Protein AF-A0A2E7R346-F1 (afdb_monomer_lite)

Secondary structure (DSSP, 8-state):
-EEEEEEEEE-HHHHHHHHHHHHHT-HHHHHHHHHHHHHHHHHS--SSEEEEEE---SS-TTSPEEEEEEES-HHHHHHHHHHHTTTEEEEEEE-S---SSHHHHHHHHHHHHS--

Structure (mmCIF, N/CA/C/O backbone):
data_AF-A0A2E7R346-F1
#
_entry.id   AF-A0A2E7R346-F1
#
loop_
_atom_site.group_PDB
_atom_site.id
_atom_site.type_symbol
_atom_site.label_atom_id
_atom_site.label_alt_id
_atom_site.label_comp_id
_atom_site.label_asym_id
_atom_site.label_entity_id
_atom_site.label_seq_id
_atom_site.pdbx_PDB_ins_code
_atom_site.Cartn_x
_atom_site.Cartn_y
_atom_site.Cartn_z
_atom_site.occupancy
_atom_site.B_iso_or_equiv
_atom_site.auth_seq_id
_atom_site.auth_comp_id
_atom_site.auth_asym_id
_atom_site.auth_atom_id
_atom_site.pdbx_PDB_model_num
ATOM 1 N N . MET A 1 1 ? -8.274 1.059 22.394 1.00 70.00 1 MET A N 1
ATOM 2 C CA . MET A 1 1 ? -7.260 0.965 21.336 1.00 70.00 1 MET A CA 1
ATOM 3 C C . MET A 1 1 ? -7.216 -0.420 20.745 1.00 70.00 1 MET A C 1
ATOM 5 O O . MET A 1 1 ? -6.826 -1.382 21.396 1.00 70.00 1 MET A O 1
ATOM 9 N N . THR A 1 2 ? -7.725 -0.501 19.519 1.00 81.00 2 THR A N 1
ATOM 10 C CA . THR A 1 2 ? -7.719 -1.702 18.685 1.00 81.00 2 THR A CA 1
ATOM 11 C C . THR A 1 2 ? -6.454 -1.692 17.834 1.00 81.00 2 THR A C 1
ATOM 13 O O . THR A 1 2 ? -6.122 -0.682 17.211 1.00 81.00 2 THR A O 1
ATOM 16 N N . LEU A 1 3 ? -5.731 -2.811 17.810 1.00 82.31 3 LEU A N 1
ATOM 17 C CA . LEU A 1 3 ? -4.644 -3.008 16.859 1.00 82.31 3 LEU A CA 1
ATOM 18 C C . LEU A 1 3 ? -5.235 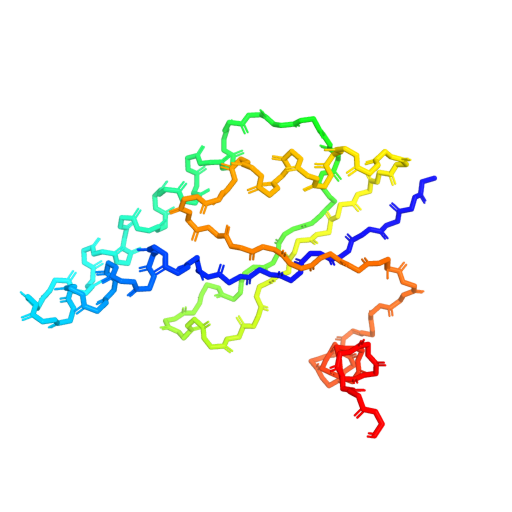-3.448 15.525 1.00 82.31 3 LEU A C 1
ATOM 20 O O . LEU A 1 3 ? -6.109 -4.308 15.486 1.00 82.31 3 LEU A O 1
ATOM 24 N N . TYR A 1 4 ? -4.729 -2.883 14.442 1.00 84.00 4 TYR A N 1
ATOM 25 C CA . TYR A 1 4 ? -5.049 -3.253 13.078 1.00 84.00 4 TYR A CA 1
ATOM 26 C C . TYR A 1 4 ? -3.785 -3.661 12.347 1.00 84.00 4 TYR A C 1
ATOM 28 O O . TYR A 1 4 ? -2.724 -3.057 12.502 1.00 84.00 4 TYR A O 1
ATOM 36 N N . ILE A 1 5 ? -3.921 -4.690 11.528 1.00 83.88 5 ILE A N 1
ATOM 37 C CA . ILE A 1 5 ? -2.853 -5.260 10.731 1.00 83.88 5 ILE A CA 1
ATOM 38 C C . ILE A 1 5 ? -3.257 -5.085 9.276 1.00 83.88 5 ILE A C 1
ATOM 40 O O . ILE A 1 5 ? -4.251 -5.644 8.817 1.00 83.88 5 ILE A O 1
ATOM 44 N N . GLY A 1 6 ? -2.522 -4.221 8.591 1.00 84.44 6 GLY A N 1
ATOM 45 C CA . GLY A 1 6 ? -2.676 -3.887 7.188 1.00 84.44 6 GLY A CA 1
ATOM 46 C C . GLY A 1 6 ? -1.701 -4.699 6.364 1.00 84.44 6 GLY A C 1
ATOM 47 O O . GLY A 1 6 ? -0.507 -4.407 6.357 1.00 84.44 6 GLY A O 1
ATOM 48 N N . TYR A 1 7 ? -2.206 -5.699 5.657 1.00 82.44 7 TYR A N 1
ATOM 49 C CA . TYR A 1 7 ? -1.436 -6.365 4.616 1.00 82.44 7 TYR A CA 1
ATOM 50 C C . TYR A 1 7 ? -1.426 -5.472 3.391 1.00 82.44 7 TYR A C 1
ATOM 52 O O . TYR A 1 7 ? -2.494 -5.043 2.950 1.00 82.44 7 TYR A O 1
ATOM 60 N N . TYR A 1 8 ? -0.247 -5.184 2.852 1.00 82.19 8 TYR A N 1
ATOM 61 C CA . TYR A 1 8 ? -0.124 -4.314 1.698 1.00 82.19 8 TYR A CA 1
ATOM 62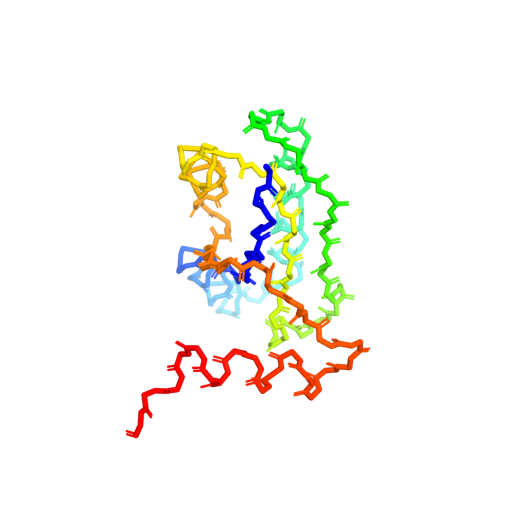 C C . TYR A 1 8 ? 0.728 -4.903 0.585 1.00 82.19 8 TYR A C 1
ATOM 64 O O . TYR A 1 8 ? 1.657 -5.680 0.806 1.00 82.19 8 TYR A O 1
ATOM 72 N N . ARG A 1 9 ? 0.378 -4.496 -0.633 1.00 82.81 9 ARG A N 1
ATOM 73 C CA . ARG A 1 9 ? 1.025 -4.877 -1.891 1.00 82.81 9 ARG A CA 1
ATOM 74 C C . ARG A 1 9 ? 1.102 -3.663 -2.821 1.00 82.81 9 ARG A C 1
ATOM 76 O O . ARG A 1 9 ? 0.374 -2.693 -2.578 1.00 82.81 9 ARG A O 1
ATOM 83 N N . PRO A 1 10 ? 1.932 -3.691 -3.879 1.00 86.00 10 PRO A N 1
ATOM 84 C CA . PRO A 1 10 ? 1.885 -2.663 -4.910 1.00 86.00 10 PRO A CA 1
ATOM 85 C C . PRO A 1 10 ? 0.462 -2.511 -5.458 1.00 86.00 10 PRO A C 1
ATOM 87 O O . PRO A 1 10 ? -0.243 -3.506 -5.651 1.00 86.00 10 PRO A O 1
ATOM 90 N N . SER A 1 11 ? 0.030 -1.269 -5.673 1.00 87.31 11 SER A N 1
ATOM 91 C CA . SER A 1 11 ? -1.288 -0.994 -6.250 1.00 87.31 11 SER A CA 1
ATOM 92 C C . SER A 1 11 ? -1.368 -1.450 -7.708 1.00 87.31 11 SER A C 1
ATOM 94 O O . SER A 1 11 ? -0.342 -1.601 -8.374 1.00 87.31 11 SER A O 1
ATOM 96 N N . ALA A 1 12 ? -2.577 -1.613 -8.250 1.00 86.94 12 ALA A N 1
ATOM 97 C CA . ALA A 1 12 ? -2.758 -1.944 -9.669 1.00 86.94 12 ALA A CA 1
ATOM 98 C C . ALA A 1 12 ? -2.040 -0.951 -10.609 1.00 86.94 12 ALA A C 1
ATOM 100 O O . ALA A 1 12 ? -1.440 -1.345 -11.607 1.00 86.94 12 ALA A O 1
ATOM 101 N N . ALA A 1 13 ? -2.038 0.339 -10.254 1.00 87.88 13 ALA A N 1
ATOM 102 C CA . ALA A 1 13 ? -1.318 1.367 -11.002 1.00 87.88 13 ALA A CA 1
ATOM 103 C C . ALA A 1 13 ? 0.203 1.163 -10.960 1.00 87.88 13 ALA A C 1
ATOM 105 O O . ALA A 1 13 ? 0.887 1.422 -11.947 1.00 87.88 13 ALA A O 1
ATOM 106 N N . GLN A 1 14 ? 0.741 0.701 -9.830 1.00 88.31 14 GLN A N 1
ATOM 107 C CA . GLN A 1 14 ? 2.161 0.393 -9.713 1.00 88.31 14 GLN A CA 1
ATOM 108 C C . GLN A 1 14 ? 2.533 -0.893 -10.464 1.00 88.31 14 GLN A C 1
ATOM 110 O O . GLN A 1 14 ? 3.584 -0.929 -11.096 1.00 88.31 14 GLN A O 1
ATOM 115 N N . TRP A 1 15 ? 1.666 -1.910 -10.467 1.00 87.38 15 TRP A N 1
ATOM 116 C CA . TRP A 1 15 ? 1.862 -3.112 -11.284 1.00 87.38 15 TRP A CA 1
ATOM 117 C C . TRP A 1 15 ? 1.944 -2.799 -12.774 1.00 87.38 15 TRP A C 1
ATOM 119 O O . TRP A 1 15 ? 2.810 -3.339 -13.456 1.00 87.38 15 TRP A O 1
ATOM 129 N N . GLN A 1 16 ? 1.113 -1.876 -13.266 1.00 89.88 16 GLN A N 1
ATOM 130 C CA . GLN A 1 16 ? 1.210 -1.430 -14.654 1.00 89.88 16 GLN A CA 1
ATOM 131 C C . GLN A 1 16 ? 2.571 -0.791 -14.953 1.00 89.88 16 GLN A C 1
ATOM 133 O O . GLN A 1 16 ? 3.171 -1.100 -15.973 1.00 89.88 16 GLN A O 1
ATOM 138 N N . ARG A 1 17 ? 3.101 0.040 -14.045 1.00 89.38 17 ARG A N 1
ATOM 139 C CA . ARG A 1 17 ? 4.438 0.635 -14.218 1.00 89.38 17 ARG A CA 1
ATOM 140 C C . ARG A 1 17 ? 5.538 -0.420 -14.265 1.00 89.38 17 ARG A C 1
ATOM 142 O O . ARG A 1 17 ? 6.480 -0.262 -15.030 1.00 89.38 17 ARG A O 1
ATOM 149 N N . PHE A 1 18 ? 5.428 -1.481 -13.463 1.00 88.12 18 PHE A N 1
ATOM 150 C CA . PHE A 1 18 ? 6.378 -2.590 -13.527 1.00 88.12 18 PHE A CA 1
ATOM 151 C C . PHE A 1 18 ? 6.297 -3.330 -14.863 1.00 88.12 18 PHE A C 1
ATOM 153 O O . PHE A 1 18 ? 7.341 -3.571 -15.456 1.00 88.12 18 PHE A O 1
ATOM 160 N N . ALA A 1 19 ? 5.094 -3.606 -15.374 1.00 88.19 19 ALA A N 1
ATOM 161 C CA . ALA A 1 19 ? 4.919 -4.220 -16.692 1.00 88.19 19 ALA A CA 1
ATOM 162 C C . ALA A 1 19 ? 5.499 -3.336 -17.814 1.00 88.19 19 ALA A C 1
ATOM 164 O O . ALA A 1 19 ? 6.271 -3.807 -18.644 1.00 88.19 19 ALA A O 1
ATOM 165 N N . ASP A 1 20 ? 5.222 -2.029 -17.780 1.00 91.25 20 ASP A N 1
ATOM 166 C CA . ASP A 1 20 ? 5.782 -1.076 -18.741 1.00 91.25 20 ASP A CA 1
ATOM 167 C C . ASP A 1 20 ? 7.321 -1.014 -18.639 1.00 91.25 20 ASP A C 1
ATOM 169 O O . ASP A 1 20 ? 8.015 -0.851 -19.643 1.00 91.25 20 ASP A O 1
ATOM 173 N N . ALA A 1 21 ? 7.886 -1.134 -17.434 1.00 89.44 21 ALA A N 1
ATOM 174 C CA . ALA A 1 21 ? 9.332 -1.155 -17.224 1.00 89.44 21 ALA A CA 1
ATOM 175 C C . ALA A 1 21 ? 9.976 -2.467 -17.701 1.00 89.44 21 ALA A C 1
ATOM 177 O O . ALA A 1 21 ? 11.108 -2.442 -18.183 1.00 89.44 21 ALA A O 1
ATOM 178 N N . GLU A 1 22 ? 9.274 -3.598 -17.608 1.00 87.81 22 GLU A N 1
ATOM 179 C CA . GLU A 1 22 ? 9.700 -4.866 -18.212 1.00 87.81 22 GLU A CA 1
ATOM 180 C C . GLU A 1 22 ? 9.753 -4.752 -19.738 1.00 87.81 22 GLU A C 1
ATOM 182 O O . GLU A 1 22 ? 10.787 -5.062 -20.333 1.00 87.81 22 GLU A O 1
ATOM 187 N N . ASP A 1 23 ? 8.700 -4.209 -20.356 1.00 93.19 23 ASP A N 1
ATOM 188 C CA . ASP A 1 23 ? 8.622 -4.007 -21.808 1.00 93.19 23 ASP A CA 1
ATOM 189 C C . ASP A 1 23 ? 9.711 -3.053 -22.335 1.00 93.19 23 ASP A C 1
ATOM 191 O O . ASP A 1 23 ? 10.204 -3.213 -23.454 1.00 93.19 23 ASP A O 1
ATOM 195 N N . ASN A 1 24 ? 10.120 -2.073 -21.522 1.00 91.94 24 ASN A N 1
ATOM 196 C CA . ASN A 1 24 ? 11.123 -1.066 -21.881 1.00 91.94 24 ASN A CA 1
ATOM 197 C C . ASN A 1 24 ? 12.545 -1.380 -21.374 1.00 91.94 24 ASN A C 1
ATOM 199 O O . ASN A 1 24 ? 13.476 -0.630 -21.672 1.00 91.94 24 ASN A O 1
ATOM 203 N N . GLY A 1 25 ? 12.738 -2.469 -20.623 1.00 90.06 25 GLY A N 1
ATOM 204 C CA . GLY A 1 25 ? 14.036 -2.855 -20.059 1.00 90.06 25 GLY A CA 1
ATOM 205 C C . GLY A 1 25 ? 14.549 -1.955 -18.923 1.00 90.06 25 GLY A C 1
ATOM 206 O O . GLY A 1 25 ? 15.754 -1.914 -18.685 1.00 90.06 25 GLY A O 1
ATOM 207 N N . THR A 1 26 ? 13.666 -1.243 -18.216 1.00 91.56 26 THR A N 1
ATOM 208 C CA . THR A 1 26 ? 13.984 -0.259 -17.156 1.00 91.56 26 THR A CA 1
ATOM 209 C C . THR A 1 26 ? 13.536 -0.701 -15.755 1.00 91.56 26 THR A C 1
ATOM 211 O O . THR A 1 26 ? 13.355 0.117 -14.853 1.00 91.56 26 THR A O 1
ATOM 214 N N . VAL A 1 27 ? 13.364 -2.010 -15.538 1.00 85.75 27 VAL A N 1
ATOM 215 C CA . VAL A 1 27 ? 12.841 -2.589 -14.283 1.00 85.75 27 VAL A CA 1
ATOM 216 C C . VAL A 1 27 ? 13.582 -2.091 -13.038 1.00 85.75 27 VAL A C 1
ATOM 218 O O . VAL A 1 27 ? 12.943 -1.734 -12.051 1.00 85.75 27 VAL A O 1
ATOM 221 N N . GLU A 1 28 ? 14.915 -2.033 -13.069 1.00 83.88 28 GLU A N 1
ATOM 222 C CA . GLU A 1 28 ? 15.717 -1.588 -11.919 1.00 83.88 28 GLU A CA 1
ATOM 223 C C . GLU A 1 28 ? 15.448 -0.116 -11.561 1.00 83.88 28 GLU A C 1
ATOM 225 O O . GLU A 1 28 ? 15.304 0.228 -10.385 1.00 83.88 28 GLU A O 1
ATOM 230 N N . GLU A 1 29 ? 15.307 0.748 -12.567 1.00 87.19 29 GLU A N 1
ATOM 231 C CA . GLU A 1 29 ? 15.001 2.169 -12.383 1.00 87.19 29 GLU A CA 1
ATOM 232 C C . GLU A 1 29 ? 13.609 2.352 -11.771 1.00 87.19 29 GLU A C 1
ATOM 234 O O . GLU A 1 29 ? 13.432 3.129 -10.830 1.00 87.19 29 GLU A O 1
ATOM 239 N N . GLU A 1 30 ? 12.621 1.592 -12.248 1.00 86.81 30 GLU A N 1
ATOM 240 C CA . GLU A 1 30 ? 11.263 1.660 -11.712 1.00 86.81 30 GLU A CA 1
ATOM 241 C C . GLU A 1 30 ? 11.167 1.050 -10.304 1.00 86.81 30 GLU A C 1
ATOM 243 O O . GLU A 1 30 ? 10.417 1.560 -9.471 1.00 86.81 30 GLU A O 1
ATOM 248 N N . GLN A 1 31 ? 11.968 0.033 -9.970 1.00 83.12 31 GLN A N 1
ATOM 249 C CA . GLN A 1 31 ? 12.076 -0.475 -8.596 1.00 83.12 31 GLN A CA 1
ATOM 250 C C . GLN A 1 31 ? 12.646 0.581 -7.639 1.00 83.12 31 GLN A C 1
ATOM 252 O O . GLN A 1 31 ? 12.114 0.779 -6.540 1.00 83.12 31 GLN A O 1
ATOM 257 N N . GLN A 1 32 ? 13.692 1.303 -8.053 1.00 83.06 32 GLN A N 1
ATOM 258 C CA . GLN A 1 32 ? 14.242 2.410 -7.266 1.00 83.06 32 GLN A CA 1
ATOM 259 C C . GLN A 1 32 ? 13.230 3.554 -7.122 1.00 83.06 32 GLN A C 1
ATOM 261 O O . GLN A 1 32 ? 13.040 4.082 -6.022 1.00 83.06 32 GLN A O 1
ATOM 266 N N . ALA A 1 33 ? 12.529 3.903 -8.204 1.00 86.06 33 ALA A N 1
ATOM 267 C CA . ALA A 1 33 ? 11.498 4.933 -8.192 1.00 86.06 33 ALA A CA 1
ATOM 268 C C . ALA A 1 33 ? 10.311 4.549 -7.293 1.00 86.06 33 ALA A C 1
ATOM 270 O O . ALA A 1 33 ? 9.816 5.384 -6.534 1.00 86.06 33 ALA A O 1
ATOM 271 N N . PHE A 1 34 ? 9.882 3.287 -7.320 1.00 85.12 34 PHE A N 1
ATOM 272 C CA . PHE A 1 34 ? 8.869 2.755 -6.412 1.00 85.12 34 PHE A CA 1
ATOM 273 C C . PHE A 1 34 ? 9.290 2.917 -4.948 1.00 85.12 34 PHE A C 1
ATOM 275 O O . PHE A 1 34 ? 8.536 3.489 -4.158 1.00 85.12 34 PHE A O 1
ATOM 282 N N . MET A 1 35 ? 10.509 2.496 -4.595 1.00 80.88 35 MET A N 1
ATOM 283 C CA . MET A 1 35 ? 11.024 2.639 -3.231 1.00 80.88 35 MET A CA 1
ATOM 284 C C . MET A 1 35 ? 11.063 4.109 -2.791 1.00 80.88 35 MET A C 1
ATOM 286 O O . MET A 1 35 ? 10.621 4.436 -1.689 1.00 80.88 35 MET A O 1
ATOM 290 N N . ALA A 1 36 ? 11.512 5.014 -3.664 1.00 81.62 36 ALA A N 1
ATOM 291 C CA . ALA A 1 36 ? 11.522 6.448 -3.383 1.00 81.62 36 ALA A CA 1
ATOM 292 C C . ALA A 1 36 ? 10.109 7.000 -3.117 1.00 81.62 36 ALA A C 1
ATOM 294 O O . ALA A 1 36 ? 9.924 7.776 -2.180 1.00 81.62 36 ALA A O 1
ATOM 295 N N . ARG A 1 37 ? 9.095 6.566 -3.881 1.00 81.81 37 ARG A N 1
ATOM 296 C CA . ARG A 1 37 ? 7.691 6.968 -3.667 1.00 81.81 37 ARG A CA 1
ATOM 297 C C . ARG A 1 37 ? 7.140 6.440 -2.338 1.00 81.81 37 ARG A C 1
ATOM 299 O O . ARG A 1 37 ? 6.468 7.188 -1.632 1.00 81.81 37 ARG A O 1
ATOM 306 N N . VAL A 1 38 ? 7.446 5.192 -1.966 1.00 78.12 38 VAL A N 1
ATOM 307 C CA . VAL A 1 38 ? 7.044 4.614 -0.667 1.00 78.12 38 VAL A CA 1
ATOM 308 C C . VAL A 1 38 ? 7.684 5.374 0.498 1.00 78.12 38 VAL A C 1
ATOM 310 O O . VAL A 1 38 ? 6.997 5.702 1.469 1.00 78.12 38 VAL A O 1
ATOM 313 N N . LEU A 1 39 ? 8.982 5.678 0.407 1.00 75.75 39 LEU A N 1
ATOM 314 C CA . LEU A 1 39 ? 9.705 6.436 1.432 1.00 75.75 39 LEU A CA 1
ATOM 315 C C . LEU A 1 39 ? 9.174 7.867 1.559 1.00 75.75 39 LEU A C 1
ATOM 317 O O . LEU A 1 39 ? 8.878 8.300 2.669 1.00 75.75 39 LEU A O 1
ATOM 321 N N . ALA A 1 40 ? 8.963 8.564 0.441 1.00 74.44 40 ALA A N 1
ATOM 322 C CA . ALA A 1 40 ? 8.391 9.909 0.443 1.00 74.44 40 ALA A CA 1
ATOM 323 C C . ALA A 1 40 ? 6.988 9.932 1.071 1.00 74.44 40 ALA A C 1
ATOM 325 O O . ALA A 1 40 ? 6.689 10.790 1.902 1.00 74.44 40 ALA A O 1
ATOM 326 N N . ALA A 1 41 ? 6.147 8.945 0.745 1.00 69.94 41 ALA A N 1
ATOM 327 C CA . ALA A 1 41 ? 4.838 8.799 1.370 1.00 69.94 41 ALA A CA 1
ATOM 328 C C . ALA A 1 41 ? 4.957 8.540 2.885 1.0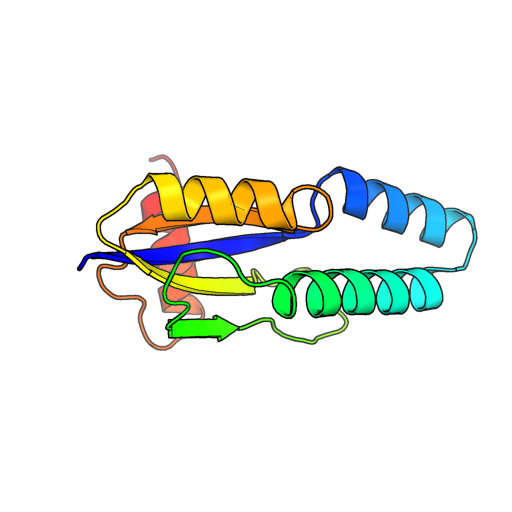0 69.94 41 ALA A C 1
ATOM 330 O O . ALA A 1 41 ? 4.163 9.057 3.663 1.00 69.94 41 ALA A O 1
ATOM 331 N N . ARG A 1 42 ? 5.974 7.811 3.355 1.00 67.44 42 ARG A N 1
ATOM 332 C CA . ARG A 1 42 ? 6.211 7.632 4.798 1.00 67.44 42 ARG A CA 1
ATOM 333 C C . ARG A 1 42 ? 6.604 8.930 5.513 1.00 67.44 42 ARG A C 1
ATOM 335 O O . ARG A 1 42 ? 6.236 9.107 6.670 1.00 67.44 42 ARG A O 1
ATOM 342 N N . GLU A 1 43 ? 7.362 9.807 4.862 1.00 64.81 43 GLU A N 1
ATOM 343 C CA . GLU A 1 43 ? 7.807 11.081 5.449 1.00 64.81 43 GLU A CA 1
ATOM 344 C C . GLU A 1 43 ? 6.679 12.116 5.548 1.00 64.81 43 GLU A C 1
ATOM 346 O O . GLU A 1 43 ? 6.689 12.972 6.436 1.00 64.81 43 GLU A O 1
ATOM 351 N N . SER A 1 44 ? 5.669 12.026 4.681 1.00 57.97 44 SER A N 1
ATOM 352 C CA . SER A 1 44 ? 4.448 12.816 4.822 1.00 57.97 44 SER A CA 1
ATOM 353 C C . SER A 1 44 ? 3.587 12.290 5.976 1.00 57.97 44 SER A C 1
ATOM 355 O O . SER A 1 44 ? 3.051 11.186 5.924 1.00 57.97 44 SER A O 1
ATOM 357 N N . SER A 1 45 ? 3.476 13.102 7.027 1.00 55.28 45 SER A N 1
ATOM 358 C CA . SER A 1 45 ? 2.680 12.821 8.225 1.00 55.28 45 SER A CA 1
ATOM 359 C C . SER A 1 45 ? 1.230 12.463 7.882 1.00 55.28 45 SER A C 1
ATOM 361 O O . SER A 1 45 ? 0.565 13.198 7.151 1.00 55.28 45 SER A O 1
ATOM 363 N N . PHE A 1 46 ? 0.724 11.377 8.465 1.00 61.81 46 PHE A N 1
ATOM 364 C CA . PHE A 1 46 ? -0.701 11.059 8.485 1.00 61.81 46 PHE A CA 1
ATOM 365 C C . PHE A 1 46 ? -1.182 10.864 9.928 1.00 61.81 46 PHE A C 1
ATOM 367 O O . PHE A 1 46 ? -0.408 10.548 10.830 1.00 61.81 46 PHE A O 1
ATOM 374 N N . ALA A 1 47 ? -2.480 11.067 10.154 1.00 54.00 47 ALA A N 1
ATOM 375 C CA . ALA A 1 47 ? -3.093 10.924 11.469 1.00 54.00 47 ALA A CA 1
ATOM 376 C C . ALA A 1 47 ? -3.244 9.437 11.846 1.00 54.00 47 ALA A C 1
ATOM 378 O O . ALA A 1 47 ? -4.144 8.766 11.352 1.00 54.00 47 ALA A O 1
ATOM 379 N N . GLY A 1 48 ? -2.368 8.924 12.712 1.00 60.75 48 GLY A N 1
ATOM 380 C CA . GLY A 1 48 ? -2.440 7.570 13.271 1.00 60.75 48 GLY A CA 1
ATOM 381 C C . GLY A 1 48 ? -1.123 7.136 13.920 1.00 60.75 48 GLY A C 1
ATOM 382 O O . GLY A 1 48 ? -0.058 7.623 13.550 1.00 60.75 48 GLY A O 1
ATOM 383 N N . ASN A 1 49 ? -1.181 6.208 14.879 1.00 66.88 49 ASN A N 1
ATOM 384 C CA . ASN A 1 49 ? 0.019 5.623 15.476 1.00 66.88 49 ASN A CA 1
ATOM 385 C C . ASN A 1 49 ? 0.412 4.360 14.697 1.00 66.88 49 ASN A C 1
ATOM 387 O O . ASN A 1 49 ? -0.131 3.279 14.941 1.00 66.88 49 ASN A O 1
ATOM 391 N N . ILE A 1 50 ? 1.357 4.482 13.754 1.00 69.75 50 ILE A N 1
ATOM 392 C CA . ILE A 1 50 ? 2.042 3.298 13.211 1.00 69.75 50 ILE A CA 1
ATOM 393 C C . ILE A 1 50 ? 2.903 2.717 14.325 1.00 69.75 50 ILE A C 1
ATOM 395 O O . ILE A 1 50 ? 3.869 3.340 14.762 1.00 69.75 50 ILE A O 1
ATOM 399 N N . VAL A 1 51 ? 2.572 1.505 14.748 1.00 65.19 51 VAL A N 1
ATOM 400 C CA . VAL A 1 51 ? 3.325 0.777 15.773 1.00 65.19 51 VAL A CA 1
ATOM 401 C C . VAL A 1 51 ? 4.507 0.047 15.141 1.00 65.19 51 VAL A C 1
ATOM 403 O O . VAL A 1 51 ? 5.600 0.018 15.701 1.00 65.19 51 VAL A O 1
ATOM 406 N N . ALA A 1 52 ? 4.305 -0.524 13.952 1.00 62.28 52 ALA A N 1
ATOM 407 C CA . ALA A 1 52 ? 5.351 -1.198 13.193 1.00 62.28 52 ALA A CA 1
ATOM 408 C C . ALA A 1 52 ? 5.022 -1.225 11.695 1.00 62.28 52 ALA A C 1
ATOM 410 O O . ALA A 1 52 ? 3.861 -1.193 11.298 1.00 62.28 52 ALA A O 1
ATOM 411 N N . SER A 1 53 ? 6.050 -1.328 10.858 1.00 68.56 53 SER A N 1
ATOM 412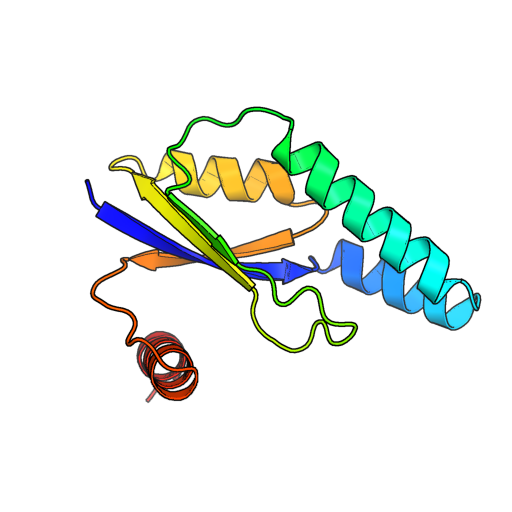 C CA . SER A 1 53 ? 5.907 -1.650 9.438 1.00 68.56 53 SER A CA 1
ATOM 413 C C . SER A 1 53 ? 7.031 -2.595 9.040 1.00 68.56 53 SER A C 1
ATOM 415 O O . SER A 1 53 ? 8.198 -2.346 9.354 1.00 68.56 53 SER A O 1
ATOM 417 N N . TYR A 1 54 ? 6.663 -3.697 8.400 1.00 65.31 54 TYR A N 1
ATOM 418 C CA . TYR A 1 54 ? 7.553 -4.737 7.929 1.00 65.31 54 TYR A CA 1
ATOM 419 C C . TYR A 1 54 ? 7.316 -4.949 6.441 1.00 65.31 54 TYR A C 1
ATOM 421 O O . TYR A 1 54 ? 6.261 -5.415 6.021 1.00 65.31 54 TYR A O 1
ATOM 429 N N . SER A 1 55 ? 8.330 -4.637 5.648 1.00 64.75 55 SER A N 1
ATOM 430 C CA . SER A 1 55 ? 8.422 -5.092 4.270 1.00 64.75 55 SER A CA 1
ATOM 431 C C . SER A 1 55 ? 9.598 -6.052 4.217 1.00 64.75 55 SER A C 1
ATOM 433 O O . SER A 1 55 ? 10.685 -5.653 4.654 1.00 64.75 55 SER A O 1
ATOM 435 N N . PRO A 1 56 ? 9.459 -7.269 3.668 1.00 50.78 56 PRO A N 1
ATOM 436 C CA . PRO A 1 56 ? 10.627 -7.956 3.163 1.00 50.78 56 PRO A CA 1
ATOM 437 C C . PRO A 1 56 ? 11.168 -7.062 2.046 1.00 50.78 56 PRO A C 1
ATOM 439 O O . PRO A 1 56 ? 10.615 -7.006 0.952 1.00 50.78 56 PRO A O 1
ATOM 442 N N . ILE A 1 57 ? 12.202 -6.272 2.342 1.00 46.44 57 ILE A N 1
ATOM 443 C CA . ILE A 1 57 ? 12.986 -5.581 1.317 1.00 46.44 57 ILE A CA 1
ATOM 444 C C . ILE A 1 57 ? 13.806 -6.684 0.644 1.00 46.44 57 ILE A C 1
ATOM 446 O O . ILE A 1 57 ? 14.980 -6.892 0.932 1.00 46.44 57 ILE A O 1
ATOM 450 N N . SER A 1 58 ? 13.120 -7.484 -0.161 1.00 47.59 58 SER A N 1
ATOM 451 C CA . SER A 1 58 ? 13.689 -8.493 -1.032 1.00 47.59 58 SER A CA 1
ATOM 452 C C . SER A 1 58 ? 13.311 -8.118 -2.458 1.00 47.59 58 SER A C 1
ATOM 454 O O . SER A 1 58 ? 12.320 -7.426 -2.681 1.00 47.59 58 SER A O 1
ATOM 456 N N . THR A 1 59 ? 14.081 -8.589 -3.430 1.00 46.44 59 THR A N 1
ATOM 457 C CA . THR A 1 59 ? 13.765 -8.440 -4.859 1.00 46.44 59 THR A CA 1
ATOM 458 C C . THR A 1 59 ? 12.474 -9.161 -5.267 1.00 46.44 59 THR A C 1
ATOM 460 O O . THR A 1 59 ? 11.996 -8.974 -6.379 1.00 46.44 59 THR A O 1
ATOM 463 N N . SER A 1 60 ? 11.910 -9.979 -4.374 1.00 51.81 60 SER A N 1
ATOM 464 C CA . SER A 1 60 ? 10.630 -10.660 -4.519 1.00 51.81 60 SER A CA 1
ATOM 465 C C . SER A 1 60 ? 9.543 -9.852 -3.800 1.00 51.81 60 SER A C 1
ATOM 467 O O . SER A 1 60 ? 9.436 -9.892 -2.569 1.00 51.81 60 SER A O 1
ATOM 469 N N . PHE A 1 61 ? 8.706 -9.157 -4.574 1.00 57.16 61 PHE A N 1
ATOM 470 C CA . PHE A 1 61 ? 7.463 -8.526 -4.103 1.00 57.16 61 PHE A CA 1
ATOM 471 C C . PHE A 1 61 ? 6.351 -9.550 -3.791 1.00 57.16 61 PHE A C 1
ATOM 473 O O . PHE A 1 61 ? 5.227 -9.160 -3.481 1.00 57.16 61 PHE A O 1
ATOM 480 N N . ASP A 1 62 ? 6.663 -10.849 -3.865 1.00 52.91 62 ASP A N 1
ATOM 481 C CA . ASP A 1 62 ? 5.710 -11.954 -3.720 1.00 52.91 62 ASP A CA 1
ATOM 482 C C . ASP A 1 62 ? 5.316 -12.243 -2.264 1.00 52.91 62 ASP A C 1
ATOM 484 O O . ASP A 1 62 ? 4.353 -12.968 -2.015 1.00 52.91 62 ASP A O 1
ATOM 488 N N . LEU A 1 63 ? 6.035 -11.679 -1.286 1.00 53.94 63 LEU A N 1
ATOM 489 C CA . LEU A 1 63 ? 5.698 -11.826 0.129 1.00 53.94 63 LEU A CA 1
ATOM 490 C C . LEU A 1 63 ? 4.883 -10.620 0.616 1.00 53.94 63 LEU A C 1
ATOM 492 O O . LEU A 1 63 ? 5.295 -9.479 0.391 1.00 53.94 63 LEU A O 1
ATOM 496 N N . PRO A 1 64 ? 3.754 -10.839 1.315 1.00 57.41 64 PRO A N 1
ATOM 497 C CA . PRO A 1 64 ? 2.912 -9.751 1.784 1.00 57.41 64 PRO A CA 1
ATOM 498 C C . PRO A 1 64 ? 3.656 -8.910 2.823 1.00 57.41 64 PRO A C 1
ATOM 500 O O . PRO A 1 64 ? 4.124 -9.415 3.847 1.00 57.41 64 PRO A O 1
ATOM 503 N N . SER A 1 65 ? 3.727 -7.607 2.574 1.00 77.38 65 SER A N 1
ATOM 504 C CA . SER A 1 65 ? 4.235 -6.652 3.550 1.00 77.38 65 SER A CA 1
ATOM 505 C C . SER A 1 65 ? 3.140 -6.296 4.557 1.00 77.38 65 SER A C 1
ATOM 507 O O . SER A 1 65 ? 1.949 -6.334 4.247 1.00 77.38 65 SER A O 1
ATOM 509 N N . ILE A 1 66 ? 3.533 -5.973 5.787 1.00 77.31 66 ILE A N 1
ATOM 510 C CA . ILE A 1 66 ? 2.626 -5.786 6.920 1.00 77.31 66 ILE A CA 1
ATOM 511 C C . ILE A 1 66 ? 2.849 -4.410 7.544 1.00 77.31 66 ILE A C 1
ATOM 513 O O . ILE A 1 66 ? 3.973 -4.032 7.857 1.00 77.31 66 ILE A O 1
ATOM 517 N N . MET A 1 67 ? 1.771 -3.679 7.801 1.00 82.00 67 MET A N 1
ATOM 518 C CA . MET A 1 67 ? 1.753 -2.468 8.618 1.00 82.00 67 MET A CA 1
ATOM 519 C C . MET A 1 67 ? 0.863 -2.695 9.840 1.00 82.00 67 MET A C 1
ATOM 521 O O . MET A 1 67 ? -0.251 -3.184 9.709 1.00 82.00 67 MET A O 1
ATOM 525 N N . ILE A 1 68 ? 1.334 -2.335 11.030 1.00 82.44 68 ILE A N 1
ATOM 526 C CA . ILE A 1 68 ? 0.571 -2.430 12.277 1.00 82.44 68 ILE A CA 1
ATOM 527 C C . ILE A 1 68 ? 0.225 -1.021 12.742 1.00 82.44 68 ILE A C 1
ATOM 529 O O . ILE A 1 68 ? 1.111 -0.189 12.954 1.00 82.44 68 ILE A O 1
ATOM 533 N N . VAL A 1 69 ? -1.067 -0.771 12.917 1.00 83.62 69 VAL A N 1
ATOM 534 C CA . VAL A 1 69 ? -1.629 0.522 13.310 1.00 83.62 69 VAL A CA 1
ATOM 535 C C . VAL A 1 69 ? -2.462 0.332 14.561 1.00 83.62 69 VAL A C 1
ATOM 537 O O . VAL A 1 69 ? -3.289 -0.567 14.627 1.00 83.62 69 VAL A O 1
ATOM 540 N N . GLU A 1 70 ? -2.275 1.192 15.549 1.00 83.62 70 GLU A N 1
ATOM 541 C CA . GLU A 1 70 ? -3.146 1.245 16.717 1.00 83.62 70 GLU A CA 1
ATOM 542 C C . GLU A 1 70 ? -4.097 2.436 16.573 1.00 83.62 70 GLU A C 1
ATOM 544 O O . GLU A 1 70 ? -3.657 3.584 16.483 1.00 83.62 70 GLU A O 1
ATOM 549 N N . THR A 1 71 ? -5.404 2.177 16.507 1.00 81.06 71 THR A N 1
ATOM 550 C CA . THR A 1 71 ? -6.417 3.236 16.401 1.00 81.06 71 THR A CA 1
ATOM 551 C C . THR A 1 71 ? -7.778 2.768 16.918 1.00 81.06 71 THR A C 1
ATOM 553 O O . THR A 1 71 ? -8.132 1.594 16.813 1.00 81.06 71 THR A O 1
ATOM 556 N N . ASP A 1 72 ? -8.552 3.696 17.478 1.00 82.81 72 ASP A N 1
ATOM 557 C CA . ASP A 1 72 ? -9.979 3.504 17.777 1.00 82.81 72 ASP A CA 1
ATOM 558 C C . ASP A 1 72 ? -10.886 4.168 16.721 1.00 82.81 72 ASP A C 1
ATOM 560 O O . ASP A 1 72 ? -12.109 4.072 16.804 1.00 82.81 72 ASP A O 1
ATOM 564 N N . ASP A 1 73 ? -10.293 4.812 15.711 1.00 83.62 73 ASP A N 1
ATOM 565 C CA . ASP A 1 73 ? -10.988 5.524 14.642 1.00 83.62 73 ASP A CA 1
ATOM 566 C C . ASP A 1 73 ? -10.777 4.825 13.290 1.00 83.62 73 ASP A C 1
ATOM 568 O O . ASP A 1 73 ? -9.670 4.772 12.747 1.00 83.62 73 ASP A O 1
ATOM 572 N N . ALA A 1 74 ? -11.864 4.305 12.715 1.00 78.88 74 ALA A N 1
ATOM 573 C CA . ALA A 1 74 ? -11.844 3.654 11.406 1.00 78.88 74 ALA A CA 1
ATOM 574 C C . ALA A 1 74 ? -11.442 4.613 10.266 1.00 78.88 74 ALA A C 1
ATOM 576 O O . ALA A 1 74 ? -10.946 4.162 9.230 1.00 78.88 74 ALA A O 1
ATOM 577 N N . THR A 1 75 ? -11.607 5.929 10.442 1.00 85.38 75 THR A N 1
ATOM 578 C CA . THR A 1 75 ? -11.200 6.923 9.440 1.00 85.38 75 THR A CA 1
ATOM 579 C C . THR A 1 75 ? -9.682 7.005 9.283 1.00 85.38 75 THR A C 1
ATOM 581 O O . THR A 1 75 ? -9.210 7.277 8.179 1.00 85.38 75 THR A O 1
ATOM 584 N N . THR A 1 76 ? -8.908 6.661 10.321 1.00 85.12 76 THR A N 1
ATOM 585 C CA . THR A 1 76 ? -7.444 6.528 10.246 1.00 85.12 76 THR A CA 1
ATOM 586 C C . THR A 1 76 ? -7.032 5.512 9.184 1.00 85.12 76 THR A C 1
ATOM 588 O O . THR A 1 76 ? -6.162 5.795 8.368 1.00 85.12 76 THR A O 1
ATOM 591 N N . LEU A 1 77 ? -7.681 4.346 9.138 1.00 86.69 77 LEU A N 1
ATOM 592 C CA . LEU A 1 77 ? -7.342 3.295 8.172 1.00 86.69 77 LEU A CA 1
ATOM 593 C C . LEU A 1 77 ? -7.666 3.728 6.735 1.00 86.69 77 LEU A C 1
ATOM 595 O O . LEU A 1 77 ? -6.882 3.496 5.815 1.00 86.69 77 LEU A O 1
ATOM 599 N N . ALA A 1 78 ? -8.794 4.419 6.545 1.00 86.94 78 ALA A N 1
ATOM 600 C CA . ALA A 1 78 ? -9.165 4.992 5.254 1.00 86.94 78 ALA A CA 1
ATOM 601 C C . ALA A 1 78 ? -8.196 6.101 4.811 1.00 86.94 78 ALA A C 1
ATOM 603 O O . ALA A 1 78 ? -7.849 6.177 3.632 1.00 86.94 78 ALA A O 1
ATOM 604 N N . ALA A 1 79 ? -7.723 6.930 5.746 1.00 86.25 79 ALA A N 1
ATOM 605 C CA . ALA A 1 79 ? -6.720 7.951 5.476 1.00 86.25 79 ALA A CA 1
ATOM 606 C C . ALA A 1 79 ? -5.388 7.327 5.044 1.00 86.25 79 ALA A C 1
ATOM 608 O O . ALA A 1 79 ? -4.808 7.781 4.063 1.00 86.25 79 ALA A O 1
ATOM 609 N N . ILE A 1 80 ? -4.946 6.246 5.698 1.00 85.12 80 ILE A N 1
ATOM 610 C CA . ILE A 1 80 ? -3.742 5.504 5.290 1.00 85.12 80 ILE A CA 1
ATOM 611 C C . ILE A 1 80 ? -3.912 4.936 3.878 1.00 85.12 80 ILE A C 1
ATOM 613 O O . ILE A 1 80 ? -3.022 5.092 3.042 1.00 85.12 80 ILE A O 1
ATOM 617 N N . ASN A 1 81 ? -5.072 4.349 3.572 1.00 87.44 81 ASN A N 1
ATOM 618 C CA . ASN A 1 81 ? -5.357 3.855 2.224 1.00 87.44 81 ASN A CA 1
ATOM 619 C C . ASN A 1 81 ? -5.273 4.971 1.184 1.00 87.44 81 ASN A C 1
ATOM 621 O O . ASN A 1 81 ? -4.632 4.796 0.154 1.00 87.44 81 ASN A O 1
ATOM 625 N N . ALA A 1 82 ? -5.905 6.115 1.449 1.00 86.38 82 ALA A N 1
ATOM 626 C CA . ALA A 1 82 ? -5.900 7.254 0.537 1.00 86.38 82 ALA A CA 1
ATOM 627 C C . ALA A 1 82 ? -4.493 7.837 0.349 1.00 86.38 82 ALA A C 1
ATOM 629 O O . ALA A 1 82 ? -4.124 8.197 -0.764 1.00 86.38 82 ALA A O 1
ATOM 630 N N . HIS A 1 83 ? -3.707 7.883 1.422 1.00 85.06 83 HIS A N 1
ATOM 631 C CA . HIS A 1 83 ? -2.348 8.412 1.434 1.00 85.06 83 HIS A CA 1
ATOM 632 C C . HIS A 1 83 ? -1.396 7.636 0.523 1.00 85.06 83 HIS A C 1
ATOM 634 O O . HIS A 1 83 ? -0.597 8.219 -0.206 1.00 85.06 83 HIS A O 1
ATOM 640 N N . TYR A 1 84 ? -1.514 6.310 0.531 1.00 83.88 84 TYR A N 1
ATOM 641 C CA . TYR A 1 84 ? -0.651 5.424 -0.242 1.00 83.88 84 TYR A CA 1
ATOM 642 C C . TYR A 1 84 ? -1.266 4.939 -1.565 1.00 83.88 84 TYR A C 1
ATOM 644 O O . TYR A 1 84 ? -0.571 4.250 -2.307 1.00 83.88 84 TYR A O 1
ATOM 652 N N . ASN A 1 85 ? -2.514 5.294 -1.896 1.00 82.19 85 ASN A N 1
ATOM 653 C CA . ASN A 1 85 ? -3.308 4.676 -2.977 1.00 82.19 85 ASN A CA 1
ATOM 654 C C . ASN A 1 85 ? -2.622 4.593 -4.357 1.00 82.19 85 ASN A C 1
ATOM 656 O O . ASN A 1 85 ? -2.918 3.711 -5.160 1.00 82.19 85 ASN A O 1
ATOM 660 N N . SER A 1 86 ? -1.701 5.508 -4.650 1.00 80.50 86 SER A N 1
ATOM 661 C CA . SER A 1 86 ? -0.982 5.588 -5.924 1.00 80.50 86 SER A CA 1
ATOM 662 C C . SER A 1 86 ? 0.214 4.634 -6.019 1.00 80.50 86 SER A C 1
ATOM 664 O O . SER A 1 86 ? 0.808 4.498 -7.095 1.00 80.50 86 SER A O 1
ATOM 666 N N . VAL A 1 87 ? 0.559 3.981 -4.905 1.00 84.25 87 VAL A N 1
ATOM 667 C CA . VAL A 1 87 ? 1.762 3.160 -4.732 1.00 84.25 87 VAL A CA 1
ATOM 668 C C . VAL A 1 87 ? 1.435 1.818 -4.073 1.00 84.25 87 VAL A C 1
ATOM 670 O O . VAL A 1 87 ? 1.906 0.788 -4.547 1.00 84.25 87 VAL A O 1
ATOM 673 N N . LEU A 1 88 ? 0.611 1.807 -3.020 1.00 86.50 88 LEU A N 1
ATOM 674 C CA . LEU A 1 88 ? 0.251 0.616 -2.249 1.00 86.50 88 LEU A CA 1
ATOM 675 C C . LEU A 1 88 ? -1.265 0.498 -2.069 1.00 86.50 88 LEU A C 1
ATOM 677 O O . LEU A 1 88 ? -1.983 1.488 -1.938 1.00 86.50 88 LEU A O 1
ATOM 681 N N . GLU A 1 89 ? -1.729 -0.742 -1.986 1.00 86.12 89 GLU A N 1
ATOM 682 C CA . GLU A 1 89 ? -3.081 -1.107 -1.570 1.00 86.12 89 GLU A CA 1
ATOM 683 C C . GLU A 1 89 ? -3.011 -1.875 -0.254 1.00 86.12 89 GLU A C 1
ATOM 685 O O . GLU A 1 89 ? -2.161 -2.752 -0.110 1.00 86.12 89 GLU A O 1
ATOM 690 N N . PHE A 1 90 ? -3.918 -1.578 0.679 1.00 85.75 90 PHE A N 1
ATOM 691 C CA . PHE A 1 90 ? -3.972 -2.218 1.994 1.00 85.75 90 PHE A CA 1
ATOM 692 C C . PHE A 1 90 ? -5.270 -2.995 2.180 1.00 85.75 90 PHE A C 1
ATOM 694 O O . PHE A 1 90 ? -6.350 -2.542 1.798 1.00 85.75 90 PHE A O 1
ATOM 701 N N . THR A 1 91 ? -5.166 -4.124 2.871 1.00 86.31 91 THR A N 1
ATOM 702 C CA . THR A 1 91 ? -6.294 -4.850 3.454 1.00 86.31 91 THR A CA 1
ATOM 703 C C . THR A 1 91 ? -6.113 -4.886 4.965 1.00 86.31 91 THR A C 1
ATOM 705 O O . THR A 1 91 ? -5.139 -5.454 5.458 1.00 86.31 91 THR A O 1
ATOM 708 N N . TRP A 1 92 ? -7.037 -4.261 5.698 1.00 85.69 92 TRP A N 1
ATOM 709 C CA . TRP A 1 92 ? -6.968 -4.143 7.154 1.00 85.69 92 TRP A CA 1
ATOM 710 C C . TRP A 1 92 ? -7.732 -5.258 7.853 1.00 85.69 92 TRP A C 1
ATOM 712 O O . TRP A 1 92 ? -8.865 -5.575 7.498 1.00 85.69 92 TRP A O 1
ATOM 722 N N . SER A 1 93 ? -7.122 -5.790 8.903 1.00 81.69 93 SER A N 1
ATOM 723 C CA . SER A 1 93 ? -7.714 -6.765 9.806 1.00 81.69 93 SER A CA 1
ATOM 724 C C . SER A 1 93 ? -7.546 -6.319 11.260 1.00 81.69 93 SER A C 1
ATOM 726 O O . SER A 1 93 ? -6.486 -5.785 11.590 1.00 81.69 93 SER A O 1
ATOM 728 N N . PRO A 1 94 ? -8.534 -6.531 12.149 1.00 82.44 94 PRO A N 1
ATOM 729 C CA . PRO A 1 94 ? -8.305 -6.428 13.585 1.00 82.44 94 PRO A CA 1
ATOM 730 C C . PRO A 1 94 ? -7.219 -7.427 14.016 1.00 82.44 94 PRO A C 1
ATOM 732 O O . PRO A 1 94 ? -7.251 -8.605 13.669 1.00 82.44 94 PRO A O 1
ATOM 735 N N . GLY A 1 95 ? -6.230 -6.954 14.765 1.00 72.38 95 GLY A N 1
ATOM 736 C CA . GLY A 1 95 ? -5.136 -7.759 15.287 1.00 72.38 95 GLY A CA 1
ATOM 737 C C . GLY A 1 95 ? -5.525 -8.439 16.595 1.00 72.38 95 GLY A C 1
ATOM 738 O O . GLY A 1 95 ? -5.501 -7.812 17.650 1.00 72.38 95 GLY A O 1
ATOM 739 N N . ASN A 1 96 ? -5.840 -9.734 16.540 1.00 64.94 96 ASN A N 1
ATOM 740 C CA . ASN A 1 96 ? -6.208 -10.519 17.730 1.00 64.94 96 ASN A CA 1
ATOM 741 C C . ASN A 1 96 ? -4.994 -11.255 18.330 1.00 64.94 96 ASN A C 1
ATOM 743 O O . ASN A 1 96 ? -5.022 -11.662 19.487 1.00 64.94 96 ASN A O 1
ATOM 747 N N . SER A 1 97 ? -3.972 -11.485 17.500 1.00 55.50 97 SER A N 1
ATOM 748 C CA . SER A 1 97 ? -2.702 -12.190 17.727 1.00 55.50 97 SER A CA 1
ATOM 749 C C . SER A 1 97 ? -2.283 -12.725 16.355 1.00 55.50 97 SER A C 1
ATOM 751 O O . SER A 1 97 ? -3.021 -13.513 15.760 1.00 55.50 97 SER A O 1
ATOM 753 N N . ILE A 1 98 ? -1.136 -12.295 15.827 1.00 56.44 98 ILE A N 1
ATOM 754 C CA . ILE A 1 98 ? -0.485 -12.989 14.710 1.00 56.44 98 ILE A CA 1
ATOM 755 C C . ILE A 1 98 ? 0.703 -13.712 15.317 1.00 56.44 98 ILE A C 1
ATOM 757 O O . ILE A 1 98 ? 1.545 -13.084 15.958 1.00 56.44 98 ILE A O 1
ATOM 761 N N . GLY A 1 99 ? 0.723 -15.039 15.200 1.00 52.09 99 GLY A N 1
ATOM 762 C CA . GLY A 1 99 ? 1.816 -15.840 15.744 1.00 52.09 99 GLY A CA 1
ATOM 763 C C . GLY A 1 99 ? 3.166 -15.415 15.162 1.00 52.09 99 GLY A C 1
ATOM 764 O O . GLY A 1 99 ? 3.249 -14.778 14.117 1.00 52.09 99 GLY A O 1
ATOM 765 N N . THR A 1 100 ? 4.248 -15.771 15.844 1.00 48.62 100 THR A N 1
ATOM 766 C CA . THR A 1 100 ? 5.605 -15.288 15.544 1.00 48.62 100 THR A CA 1
ATOM 767 C C . THR A 1 100 ? 6.263 -15.963 14.332 1.00 48.62 100 THR A C 1
ATOM 769 O O . THR A 1 100 ? 7.473 -15.839 14.159 1.00 48.62 100 THR A O 1
ATOM 772 N N . THR A 1 101 ? 5.513 -16.716 13.521 1.00 53.19 101 THR A N 1
ATOM 773 C CA . THR A 1 101 ? 6.033 -17.467 12.364 1.00 53.19 101 THR A CA 1
ATOM 774 C C . THR A 1 101 ? 5.249 -17.155 11.093 1.00 53.19 101 THR A C 1
ATOM 776 O O . THR A 1 101 ? 4.060 -16.840 11.162 1.00 53.19 101 THR A O 1
ATOM 779 N N . THR A 1 102 ? 5.903 -17.289 9.933 1.00 53.16 102 THR A N 1
ATOM 780 C CA . THR A 1 102 ? 5.278 -17.154 8.605 1.00 53.16 102 THR A CA 1
ATOM 781 C C . THR A 1 102 ? 4.025 -18.021 8.491 1.00 53.16 102 THR A C 1
ATOM 783 O O . THR A 1 102 ? 2.959 -17.496 8.193 1.00 53.16 102 THR A O 1
ATOM 786 N N . ASP A 1 103 ? 4.103 -19.291 8.894 1.00 58.81 103 ASP A N 1
ATOM 787 C CA . ASP A 1 103 ? 2.967 -20.223 8.900 1.00 58.81 103 ASP A CA 1
ATOM 788 C C . ASP A 1 103 ? 1.788 -19.719 9.748 1.00 58.81 103 ASP A C 1
ATOM 790 O O . ASP A 1 103 ? 0.624 -19.920 9.412 1.00 58.81 103 ASP A O 1
ATOM 794 N N . SER A 1 104 ? 2.072 -19.037 10.863 1.00 54.59 104 SER A N 1
ATOM 795 C CA . SER A 1 104 ? 1.036 -18.466 11.731 1.00 54.59 104 SER A CA 1
ATOM 796 C C . SER A 1 104 ? 0.355 -17.259 11.087 1.00 54.59 104 SER A C 1
ATOM 798 O O . SER A 1 104 ? -0.850 -17.064 11.269 1.00 54.59 104 SER A O 1
ATOM 800 N N . ALA A 1 105 ? 1.124 -16.449 10.357 1.00 56.84 105 ALA A N 1
ATOM 801 C CA . ALA A 1 105 ? 0.620 -15.314 9.599 1.00 56.84 105 ALA A CA 1
ATOM 802 C C . ALA A 1 105 ? -0.216 -15.781 8.403 1.00 56.84 105 ALA A C 1
ATOM 804 O O . ALA A 1 105 ? -1.347 -15.327 8.250 1.00 56.84 105 ALA A O 1
ATOM 805 N N . GLU A 1 106 ? 0.280 -16.745 7.630 1.00 59.72 106 GLU A N 1
ATOM 806 C CA . GLU A 1 106 ? -0.434 -17.365 6.510 1.00 59.72 106 GLU A CA 1
ATOM 807 C C . GLU A 1 106 ? -1.716 -18.062 6.974 1.00 59.72 106 GLU A C 1
ATOM 809 O O . GLU A 1 106 ? -2.782 -17.808 6.420 1.00 59.72 106 GLU A O 1
ATOM 814 N N . ALA A 1 107 ? -1.673 -18.840 8.060 1.00 63.53 107 ALA A N 1
ATOM 815 C CA . ALA A 1 107 ? -2.867 -19.459 8.635 1.00 63.53 107 ALA A CA 1
ATOM 816 C C . ALA A 1 107 ? -3.871 -18.428 9.183 1.00 63.53 107 ALA A C 1
ATOM 818 O O . ALA A 1 107 ? -5.072 -18.701 9.224 1.00 63.53 107 ALA A O 1
ATOM 819 N N . GLY A 1 108 ? -3.401 -17.264 9.644 1.00 62.44 108 GLY A N 1
ATOM 820 C CA . GLY A 1 108 ? -4.249 -16.138 10.039 1.00 62.44 108 GLY A CA 1
ATOM 821 C C . GLY A 1 108 ? -4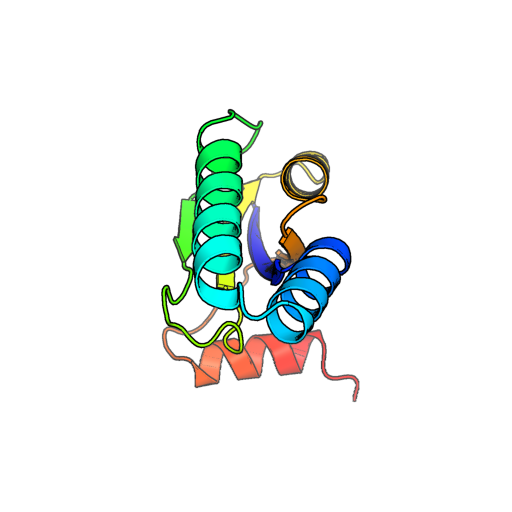.964 -15.515 8.840 1.00 62.44 108 GLY A C 1
ATOM 822 O O . GLY A 1 108 ? -6.185 -15.382 8.866 1.00 62.44 108 GLY A O 1
ATOM 823 N N . ILE A 1 109 ? -4.215 -15.226 7.771 1.00 60.31 109 ILE A N 1
ATOM 824 C CA . ILE A 1 109 ? -4.738 -14.735 6.487 1.00 60.31 109 ILE A CA 1
ATOM 825 C C . ILE A 1 109 ? -5.747 -15.736 5.915 1.00 60.31 109 ILE A C 1
ATOM 827 O O . ILE A 1 109 ? -6.849 -15.360 5.530 1.00 60.31 109 ILE A O 1
ATOM 831 N N . GLN A 1 110 ? -5.418 -17.025 5.910 1.00 64.69 110 GLN A N 1
ATOM 832 C CA . GLN A 1 110 ? -6.255 -18.066 5.322 1.00 64.69 110 GLN A CA 1
ATOM 833 C C . GLN A 1 110 ? -7.531 -18.324 6.129 1.00 64.69 110 GLN A C 1
ATOM 835 O O . GLN A 1 110 ? -8.580 -18.516 5.533 1.00 64.69 110 GLN A O 1
ATOM 840 N N . ARG A 1 111 ? -7.497 -18.232 7.466 1.00 62.44 111 ARG A N 1
ATOM 841 C CA . ARG A 1 111 ? -8.723 -18.247 8.291 1.00 62.44 111 ARG A CA 1
ATOM 842 C C . ARG A 1 111 ? -9.630 -17.041 8.058 1.00 62.44 111 ARG A C 1
ATOM 844 O O . ARG A 1 111 ? -10.816 -17.120 8.351 1.00 62.44 111 ARG A O 1
ATOM 851 N N . GLN A 1 112 ? -9.068 -15.918 7.626 1.00 56.94 112 GLN A N 1
ATOM 852 C CA . GLN A 1 112 ? -9.801 -14.665 7.496 1.00 56.94 112 GLN A CA 1
ATOM 853 C C . GLN A 1 112 ? -10.314 -14.401 6.076 1.00 56.94 112 GLN A C 1
ATOM 855 O O . GLN A 1 112 ? -11.355 -13.769 5.915 1.00 56.94 112 GLN A O 1
ATOM 860 N N . PHE A 1 113 ? -9.587 -14.869 5.062 1.00 60.62 113 PHE A N 1
ATOM 861 C CA . PHE A 1 113 ? -9.869 -14.618 3.646 1.00 60.62 113 PHE A CA 1
ATOM 862 C C . PHE A 1 113 ? -10.061 -15.900 2.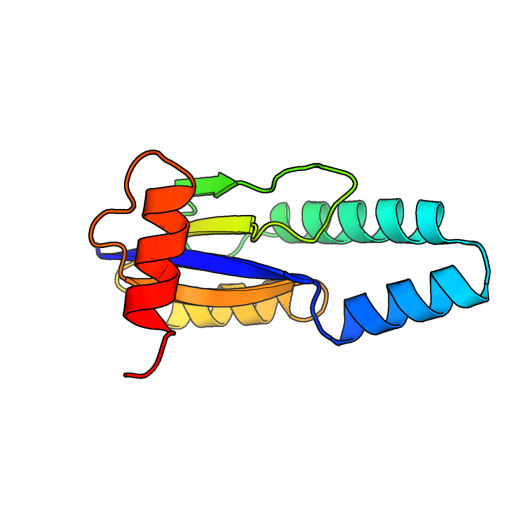826 1.00 60.62 113 PHE A C 1
ATOM 864 O O . PHE A 1 113 ? -10.505 -15.830 1.681 1.00 60.62 113 PHE A O 1
ATOM 871 N N . GLY A 1 114 ? -9.733 -17.068 3.383 1.00 50.22 114 GLY A N 1
ATOM 872 C CA . GLY A 1 114 ? -10.139 -18.350 2.825 1.00 50.22 114 GLY A CA 1
ATOM 873 C C . GLY A 1 114 ? -11.601 -18.582 3.172 1.00 50.22 114 GLY A C 1
ATOM 874 O O . GLY A 1 114 ? -11.922 -18.889 4.314 1.00 50.22 114 GLY A O 1
ATOM 875 N N . ASN A 1 115 ? -12.483 -18.379 2.195 1.00 48.28 115 ASN A N 1
ATOM 876 C CA . ASN A 1 115 ? -13.855 -18.869 2.281 1.00 48.28 115 ASN A CA 1
ATOM 877 C C . ASN A 1 115 ? -13.843 -20.395 2.495 1.00 48.28 115 ASN A C 1
ATOM 879 O O . ASN A 1 115 ? -12.985 -21.071 1.921 1.00 48.28 115 ASN A O 1
ATOM 883 N N . ASP A 1 116 ? -14.792 -20.876 3.305 1.00 44.38 116 ASP A N 1
ATOM 884 C CA . ASP A 1 116 ? -15.093 -22.295 3.566 1.00 44.38 116 ASP A CA 1
ATOM 885 C C . ASP A 1 116 ? -15.105 -23.183 2.306 1.00 44.38 116 ASP A C 1
ATOM 887 O O . ASP A 1 116 ? -15.661 -22.749 1.264 1.00 44.38 116 ASP A O 1
#

pLDDT: mean 74.08, std 13.93, range [44.38, 93.19]

Sequence (116 aa):
MTLYIGYYRPSAAQWQRFADAEDNGTVEEEQQAFMARVLAARESSFAGNIVASYSPISTSFDLPSIMIVETDDATTLAAINAHYNSVLEFTWSPGNSIGTTTDSAEAGIQRQFGND

Foldseek 3Di:
DWKKKKWKAWAPLLVVVCVVCVVVVNNVVSVVVLVVLVVVLVVPDAPFDFPDWDDPPDPDSPDTTITMTDDPDPVSVVRNCVSCVNTMHIDMDTPPDQDPDPVSNVVVCCVVPVDD

Radius of gyration: 15.18 Å; chains: 1; bounding box: 31×35×43 Å